Protein AF-A0A9E1SFS2-F1 (afdb_monomer)

Mean predicted aligned error: 3.09 Å

Sequence (165 aa):
AFYVALSHYPELHDKRISLRLKSLVSTMQAQPTPNFIVKRKSKRSYRIFVNDNPELTGINYQDLRFNALVGWIGHEFAHLIDYSSMNNRELLGFIAAYVFDKREMRKTERQADKETIKRGLGIQLLDGVAFFEKNKKVSKRYRKRKKKNYLSEEEIIAVIKRNCD

pLDDT: mean 94.42, std 5.21, range [52.19, 98.56]

Structure (mmCIF, N/CA/C/O backbone):
data_AF-A0A9E1SFS2-F1
#
_entry.id   AF-A0A9E1SFS2-F1
#
loop_
_atom_site.group_PDB
_atom_site.id
_atom_site.type_symbol
_atom_site.label_atom_id
_atom_site.label_alt_id
_atom_site.label_comp_id
_atom_site.label_asym_id
_atom_site.label_entity_id
_atom_site.label_seq_id
_atom_site.pdbx_PDB_ins_code
_atom_site.Cartn_x
_atom_site.Cartn_y
_atom_site.Cartn_z
_atom_site.occupancy
_atom_site.B_iso_or_equiv
_atom_site.auth_seq_id
_atom_site.auth_comp_id
_atom_site.auth_asym_id
_atom_site.auth_atom_id
_atom_site.pdbx_PDB_model_num
ATOM 1 N N . ALA A 1 1 ? -10.616 -7.408 -8.282 1.00 95.62 1 ALA A N 1
ATOM 2 C CA . ALA A 1 1 ? -9.386 -7.096 -7.531 1.00 95.62 1 ALA A CA 1
ATOM 3 C C . ALA A 1 1 ? -9.684 -6.729 -6.080 1.00 95.62 1 ALA A C 1
ATOM 5 O O . ALA A 1 1 ? -9.257 -7.468 -5.211 1.00 95.62 1 ALA A O 1
ATOM 6 N N . PHE A 1 2 ? -10.464 -5.672 -5.805 1.00 96.44 2 PHE A N 1
ATOM 7 C CA . PHE A 1 2 ? -10.753 -5.224 -4.431 1.00 96.44 2 PHE A CA 1
ATOM 8 C C . PHE A 1 2 ? -11.266 -6.327 -3.492 1.00 96.44 2 PHE A C 1
ATOM 10 O O . PHE A 1 2 ? -10.633 -6.603 -2.482 1.00 96.44 2 PHE A O 1
ATOM 17 N N . TYR A 1 3 ? -12.367 -6.997 -3.847 1.00 97.19 3 TYR A N 1
ATOM 18 C CA . TYR A 1 3 ? -12.940 -8.054 -3.003 1.00 97.19 3 TYR A CA 1
ATOM 19 C C . TYR A 1 3 ? -12.040 -9.286 -2.873 1.00 97.19 3 TYR A C 1
ATOM 21 O O . TYR A 1 3 ? -12.026 -9.913 -1.822 1.00 97.19 3 TYR A O 1
ATOM 29 N N . VAL A 1 4 ? -11.247 -9.588 -3.908 1.00 98.19 4 VAL A N 1
ATOM 30 C CA . VAL A 1 4 ? -10.238 -10.655 -3.842 1.00 98.19 4 VAL A CA 1
ATOM 31 C C . VAL A 1 4 ? -9.137 -10.274 -2.868 1.00 98.19 4 VAL A C 1
ATOM 33 O O . VAL A 1 4 ? -8.778 -11.085 -2.043 1.00 98.19 4 VAL A O 1
ATOM 36 N N . ALA A 1 5 ? -8.630 -9.041 -2.883 1.00 98.25 5 ALA A N 1
ATOM 37 C CA . ALA A 1 5 ? -7.696 -8.616 -1.846 1.00 98.25 5 ALA A CA 1
ATOM 38 C C . ALA A 1 5 ? -8.364 -8.677 -0.458 1.00 98.25 5 ALA A C 1
ATOM 40 O O . ALA A 1 5 ? -7.759 -9.166 0.486 1.00 98.25 5 ALA A O 1
ATOM 41 N N . LEU A 1 6 ? -9.630 -8.260 -0.336 1.00 97.94 6 LEU A N 1
ATOM 42 C CA . LEU A 1 6 ? -10.339 -8.168 0.946 1.00 97.94 6 LEU A CA 1
ATOM 43 C C . LEU A 1 6 ? -10.576 -9.540 1.592 1.00 97.94 6 LEU A C 1
ATOM 45 O O . LEU A 1 6 ? -10.598 -9.635 2.818 1.00 97.94 6 LEU A O 1
ATOM 49 N N . SER A 1 7 ? -10.701 -10.615 0.807 1.00 98.00 7 SER A N 1
ATOM 50 C CA . SER A 1 7 ? -10.828 -11.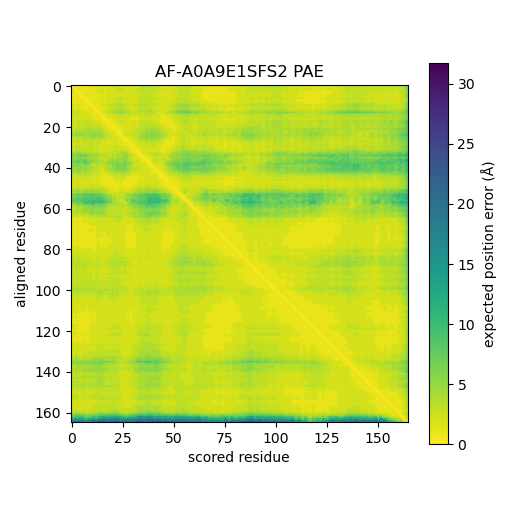970 1.359 1.00 98.00 7 SER A CA 1
ATOM 51 C C . SER A 1 7 ? -9.587 -12.424 2.137 1.00 98.00 7 SER A C 1
ATOM 53 O O . SER A 1 7 ? -9.698 -13.330 2.954 1.00 98.00 7 SER A O 1
ATOM 55 N N . HIS A 1 8 ? -8.434 -11.773 1.948 1.00 98.19 8 HIS A N 1
ATOM 56 C CA . HIS A 1 8 ? -7.208 -12.028 2.714 1.00 98.19 8 HIS A CA 1
ATOM 57 C C . HIS A 1 8 ? -7.084 -11.155 3.982 1.00 98.19 8 HIS A C 1
ATOM 59 O O . HIS A 1 8 ? -6.196 -11.378 4.805 1.00 98.19 8 HIS A O 1
ATOM 65 N N . TYR A 1 9 ? -7.979 -10.178 4.172 1.00 97.81 9 TYR A N 1
ATOM 66 C CA . TYR A 1 9 ? -7.998 -9.258 5.320 1.00 97.81 9 TYR A CA 1
ATOM 67 C C . TYR A 1 9 ? -9.373 -9.286 6.012 1.00 97.81 9 TYR A C 1
ATOM 69 O O . TYR A 1 9 ? -10.115 -8.298 5.940 1.00 97.81 9 TYR A O 1
ATOM 77 N N . PRO A 1 10 ? -9.750 -10.399 6.674 1.00 96.19 10 PRO A N 1
ATOM 78 C CA . PRO A 1 10 ? -11.052 -10.533 7.336 1.00 96.19 10 PRO A CA 1
ATOM 79 C C . PRO A 1 10 ? -11.344 -9.417 8.352 1.00 96.19 10 PRO A C 1
ATOM 81 O O . PRO A 1 10 ? -12.482 -8.984 8.503 1.00 96.19 10 PRO A O 1
ATOM 84 N N . GLU A 1 11 ? -10.318 -8.855 8.991 1.00 95.00 11 GLU A N 1
ATOM 85 C CA . GLU A 1 11 ? -10.442 -7.773 9.977 1.00 95.00 11 GLU A CA 1
ATOM 86 C C . GLU A 1 11 ? -10.942 -6.448 9.378 1.00 95.00 11 GLU A C 1
ATOM 88 O O . GLU A 1 11 ? -11.343 -5.530 10.108 1.00 95.00 11 GLU A O 1
ATOM 93 N N . LEU A 1 12 ? -10.903 -6.329 8.048 1.00 96.12 12 LEU A N 1
ATOM 94 C CA . LEU A 1 12 ? -11.378 -5.168 7.309 1.00 96.12 12 LEU A CA 1
ATOM 95 C C . LEU A 1 12 ? -12.819 -5.313 6.800 1.00 96.12 12 LEU A C 1
ATOM 97 O O . LEU A 1 12 ? -13.359 -4.319 6.317 1.00 96.12 12 LEU A O 1
ATOM 101 N N . HIS A 1 13 ? -13.460 -6.484 6.928 1.00 93.56 13 HIS A N 1
ATOM 102 C CA . HIS A 1 13 ? -14.795 -6.749 6.355 1.00 93.56 13 HIS A CA 1
ATOM 103 C C . HIS A 1 13 ? -15.862 -5.771 6.855 1.00 93.56 13 HIS A C 1
ATOM 105 O O . HIS A 1 13 ? -16.592 -5.1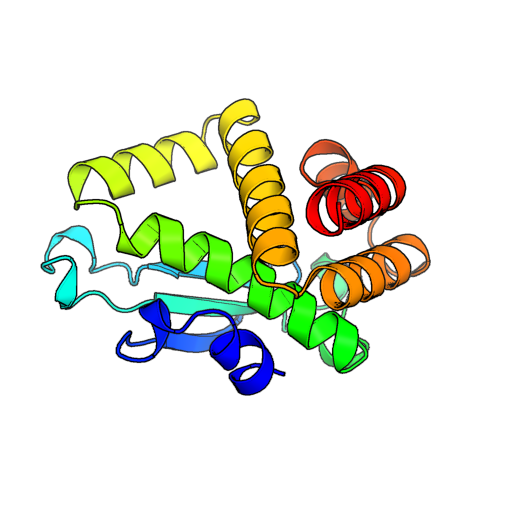94 6.053 1.00 93.56 13 HIS A O 1
ATOM 111 N N . ASP A 1 14 ? -15.877 -5.489 8.157 1.00 92.56 14 ASP A N 1
ATOM 112 C CA . ASP A 1 14 ? -16.841 -4.560 8.766 1.00 92.56 14 ASP A CA 1
ATOM 113 C C . ASP A 1 14 ? -16.380 -3.093 8.737 1.00 92.56 14 ASP A C 1
ATOM 115 O O . ASP A 1 14 ? -17.022 -2.196 9.301 1.00 92.56 14 ASP A O 1
ATOM 119 N N . LYS A 1 15 ? -15.222 -2.806 8.130 1.00 94.50 15 LYS A N 1
ATOM 120 C CA . LYS A 1 15 ? -14.682 -1.446 8.075 1.00 94.50 15 LYS A CA 1
ATOM 121 C C . LYS A 1 15 ? -15.290 -0.693 6.902 1.00 94.50 15 LYS A C 1
ATOM 123 O O . LYS A 1 15 ? -15.388 -1.170 5.778 1.00 94.50 15 LYS A O 1
ATOM 128 N N . ARG A 1 16 ? -15.625 0.573 7.146 1.00 95.88 16 ARG A N 1
ATOM 129 C CA . ARG A 1 16 ? -16.097 1.487 6.100 1.00 95.88 16 ARG A CA 1
ATOM 130 C C . ARG A 1 16 ? -14.920 1.932 5.240 1.00 95.88 16 ARG A C 1
ATOM 132 O O . ARG A 1 16 ? -14.203 2.856 5.625 1.00 95.88 16 ARG A O 1
ATOM 139 N N . ILE A 1 17 ? -14.731 1.290 4.094 1.00 97.38 17 ILE A N 1
ATOM 140 C CA . ILE A 1 17 ? -13.661 1.588 3.136 1.00 97.38 17 ILE A CA 1
ATOM 141 C C . ILE A 1 17 ? -14.297 2.086 1.839 1.00 97.38 17 ILE A C 1
ATOM 143 O O . ILE A 1 17 ? -15.281 1.527 1.368 1.00 97.38 17 ILE A O 1
ATOM 147 N N . SER A 1 18 ? -13.745 3.148 1.255 1.00 95.75 18 SER A N 1
ATOM 148 C CA . SER A 1 18 ? -14.179 3.638 -0.059 1.00 95.75 18 SER A CA 1
ATOM 149 C C . SER A 1 18 ? -13.006 3.747 -1.023 1.00 95.75 18 SER A C 1
ATOM 151 O O . SER A 1 18 ? -11.950 4.257 -0.647 1.00 95.75 18 SER A O 1
ATOM 153 N N . LEU A 1 19 ? -13.207 3.298 -2.263 1.00 95.69 19 LEU A N 1
ATOM 154 C CA . LEU A 1 19 ? -12.288 3.547 -3.374 1.00 95.69 19 LEU A CA 1
ATOM 155 C C . LEU A 1 19 ? -12.674 4.843 -4.075 1.00 95.69 19 LEU A C 1
ATOM 157 O O . LEU A 1 19 ? -13.853 5.078 -4.345 1.00 95.69 19 LEU A O 1
ATOM 161 N N . ARG A 1 20 ? -11.688 5.694 -4.350 1.00 95.50 20 ARG A N 1
ATOM 162 C CA . ARG A 1 20 ? -11.888 6.992 -5.002 1.00 95.50 20 ARG A CA 1
ATOM 163 C C . ARG A 1 20 ? -10.775 7.250 -6.011 1.00 95.50 20 ARG A C 1
ATOM 165 O O . ARG A 1 20 ? -9.620 6.944 -5.737 1.00 95.50 20 ARG A O 1
ATOM 172 N N . LEU A 1 21 ? -11.119 7.854 -7.141 1.00 95.06 21 LEU A N 1
ATOM 173 C CA . LEU A 1 21 ? -10.133 8.410 -8.063 1.00 95.06 21 LEU A CA 1
ATOM 174 C C . LEU A 1 21 ? -9.643 9.765 -7.540 1.00 95.06 21 LEU A C 1
ATOM 176 O O . LEU A 1 21 ? -10.420 10.512 -6.934 1.00 95.06 21 LEU A O 1
ATOM 180 N N . LYS A 1 22 ? -8.343 10.029 -7.683 1.00 94.12 22 LYS A N 1
ATOM 181 C CA . LYS A 1 22 ? -7.702 11.294 -7.309 1.00 94.12 22 LYS A CA 1
ATOM 182 C C . LYS A 1 22 ? -6.346 11.404 -8.003 1.00 94.12 22 LYS A C 1
ATOM 184 O O . LYS A 1 22 ? -5.617 10.421 -8.038 1.00 94.12 22 LYS A O 1
ATOM 189 N N . SER A 1 23 ? -5.951 12.607 -8.415 1.00 93.69 23 SER A N 1
ATOM 190 C CA . SER A 1 23 ? -4.602 12.846 -8.941 1.00 93.69 23 SER A CA 1
ATOM 191 C C . SER A 1 23 ? -3.558 12.659 -7.834 1.00 93.69 23 SER A C 1
ATOM 193 O O . SER A 1 23 ? -3.579 13.357 -6.813 1.00 93.69 23 SER A O 1
ATOM 195 N N . LEU A 1 24 ? -2.641 11.711 -8.029 1.00 91.06 24 LEU A N 1
ATOM 196 C CA . LEU A 1 24 ? -1.629 11.301 -7.057 1.00 91.06 24 LEU A CA 1
ATOM 197 C C . LEU A 1 24 ? -0.236 11.251 -7.688 1.00 91.06 24 LEU A C 1
ATOM 199 O O . LEU A 1 24 ? -0.052 10.998 -8.873 1.00 91.06 24 LEU A O 1
ATOM 203 N N . VAL A 1 25 ? 0.785 11.402 -6.845 1.00 89.50 25 VAL A N 1
ATOM 204 C CA . VAL A 1 25 ? 2.180 11.152 -7.238 1.00 89.50 25 VAL A CA 1
ATOM 205 C C . VAL A 1 25 ? 2.581 9.680 -7.090 1.00 89.50 25 VAL A C 1
ATOM 207 O O . VAL A 1 25 ? 3.734 9.347 -7.346 1.00 89.50 25 VAL A O 1
ATOM 210 N N . SER A 1 26 ? 1.692 8.805 -6.622 1.00 90.44 26 SER A N 1
ATOM 211 C CA . SER A 1 26 ? 1.826 7.341 -6.520 1.00 90.44 26 SER A CA 1
ATOM 212 C C . SER A 1 26 ? 0.650 6.680 -7.239 1.00 90.44 26 SER A C 1
ATOM 214 O O . SER A 1 26 ? -0.310 7.367 -7.555 1.00 90.44 26 SER A O 1
ATOM 216 N N . THR A 1 27 ? 0.688 5.371 -7.508 1.00 92.31 27 THR A N 1
ATOM 217 C CA . THR A 1 27 ? -0.464 4.708 -8.144 1.00 92.31 27 THR A CA 1
ATOM 218 C C . THR A 1 27 ? -1.668 4.566 -7.214 1.00 92.31 27 THR A C 1
ATOM 220 O O . THR A 1 27 ? -2.801 4.751 -7.649 1.00 92.31 27 THR A O 1
ATOM 223 N N . MET A 1 28 ? -1.437 4.224 -5.948 1.00 95.31 28 MET A N 1
ATOM 224 C CA . MET A 1 28 ? -2.476 4.107 -4.929 1.00 95.31 28 MET A CA 1
ATOM 225 C C . MET A 1 28 ? -1.999 4.732 -3.613 1.00 95.31 28 MET A C 1
ATOM 227 O O . MET A 1 28 ? -0.805 5.035 -3.467 1.00 95.31 28 MET A O 1
ATOM 231 N N . GLN A 1 29 ? -2.952 5.038 -2.731 1.00 95.62 29 GLN A N 1
ATOM 232 C CA . GLN A 1 29 ? -2.692 5.541 -1.384 1.00 95.62 29 GLN A CA 1
ATOM 233 C C . GLN A 1 29 ? -3.890 5.308 -0.448 1.00 95.62 29 GLN A C 1
ATOM 235 O O . GLN A 1 29 ? -4.987 5.821 -0.690 1.00 95.62 29 GLN A O 1
ATOM 240 N N . ALA A 1 30 ? -3.665 4.619 0.665 1.00 96.69 30 ALA A N 1
ATOM 241 C CA . ALA A 1 30 ? -4.602 4.468 1.768 1.00 96.69 30 ALA A CA 1
ATOM 242 C C . ALA A 1 30 ? -4.476 5.602 2.797 1.00 96.69 30 ALA A C 1
ATOM 244 O O . ALA A 1 30 ? -3.385 6.072 3.110 1.00 96.69 30 ALA A O 1
ATOM 245 N N . GLN A 1 31 ? -5.602 6.033 3.371 1.00 95.62 31 GLN A N 1
ATOM 246 C CA . GLN A 1 31 ? -5.615 6.945 4.519 1.00 95.62 31 GLN A CA 1
ATOM 247 C C . GLN A 1 31 ? -6.932 6.869 5.312 1.00 95.62 31 GLN A C 1
ATOM 249 O O . GLN A 1 31 ? -7.990 6.557 4.748 1.00 95.62 31 GLN A O 1
ATOM 254 N N . PRO A 1 32 ? -6.926 7.209 6.613 1.00 95.56 32 PRO A N 1
ATOM 255 C CA . PRO A 1 32 ? -8.160 7.453 7.354 1.00 95.56 32 PRO A CA 1
ATOM 256 C C . PRO A 1 32 ? -8.907 8.685 6.810 1.00 95.56 32 PRO A C 1
ATOM 258 O O . PRO A 1 32 ? -8.329 9.586 6.194 1.00 95.56 32 PRO A O 1
ATOM 261 N N . THR A 1 33 ? -10.219 8.761 7.047 1.00 94.38 33 THR A N 1
ATOM 262 C CA . THR A 1 33 ? -10.981 9.987 6.767 1.00 94.38 33 THR A CA 1
ATOM 263 C C . THR A 1 33 ? -10.545 11.129 7.697 1.00 94.38 33 THR A C 1
ATOM 265 O O . THR A 1 33 ? -10.276 10.868 8.867 1.00 94.38 33 THR A O 1
ATOM 268 N N . PRO A 1 34 ? -10.525 12.405 7.251 1.00 89.75 34 PRO A N 1
ATOM 269 C CA . PRO A 1 34 ? -9.998 13.526 8.049 1.00 89.75 34 PRO A CA 1
ATOM 270 C C . PRO A 1 34 ? -10.637 13.700 9.436 1.00 89.75 34 PRO A C 1
ATOM 272 O O . PRO A 1 34 ? -9.999 14.175 10.366 1.00 89.75 34 PRO A O 1
ATOM 275 N N . ASN A 1 35 ? -11.884 13.259 9.608 1.00 89.75 35 ASN A N 1
ATOM 276 C CA . ASN A 1 35 ? -12.597 13.292 10.885 1.00 89.75 35 ASN A CA 1
ATOM 277 C C . ASN A 1 35 ? -12.197 12.167 11.865 1.00 89.75 35 ASN A C 1
ATOM 279 O O . ASN A 1 35 ? -12.891 11.964 12.861 1.00 89.75 35 ASN A O 1
ATOM 283 N N . PHE A 1 36 ? -11.117 11.418 11.618 1.00 90.75 36 PHE A N 1
ATOM 284 C CA . PHE A 1 36 ? -10.712 10.301 12.478 1.00 90.75 36 PHE A CA 1
ATOM 285 C C . PHE A 1 36 ? -10.411 10.723 13.924 1.00 90.75 36 PHE A C 1
ATOM 287 O O . PHE A 1 36 ? -10.659 9.938 14.835 1.00 90.75 36 PHE A O 1
ATOM 294 N N . ILE A 1 37 ? -9.941 11.959 14.141 1.00 90.12 37 ILE A N 1
ATOM 295 C CA . ILE A 1 37 ? -9.567 12.498 15.463 1.00 90.12 37 ILE A CA 1
ATOM 296 C C . ILE A 1 37 ? -10.785 12.616 16.394 1.00 90.12 37 ILE A C 1
ATOM 298 O O . ILE A 1 37 ? -10.658 12.447 17.604 1.00 90.12 37 ILE A O 1
ATOM 302 N N . VAL A 1 38 ? -11.979 12.846 15.842 1.00 91.00 38 VAL A N 1
ATOM 303 C CA . VAL A 1 38 ? -13.228 12.989 16.617 1.00 91.00 38 VAL A CA 1
ATOM 304 C C . VAL A 1 38 ? -14.064 11.706 16.649 1.00 91.00 38 VAL A C 1
ATOM 306 O O . VAL A 1 38 ? -15.117 11.653 17.283 1.00 91.00 38 VAL A O 1
ATOM 309 N N . LYS A 1 39 ? -13.632 10.646 15.955 1.00 90.19 39 LYS A N 1
ATOM 310 C CA . LYS A 1 39 ? -14.329 9.354 15.923 1.00 90.19 39 LYS A CA 1
ATOM 311 C C . LYS A 1 39 ? -13.613 8.344 16.815 1.00 90.19 39 LYS A C 1
ATOM 313 O O . LYS A 1 39 ? -12.389 8.282 16.867 1.00 90.19 39 LYS A O 1
ATOM 318 N N . ARG A 1 40 ? -14.393 7.489 17.484 1.00 90.19 40 ARG A N 1
ATOM 319 C CA . ARG A 1 40 ? -13.858 6.277 18.126 1.00 90.19 40 ARG A CA 1
ATOM 320 C C . ARG A 1 40 ? -13.286 5.350 17.050 1.00 90.19 40 ARG A C 1
ATOM 322 O O . ARG A 1 40 ? -13.837 5.293 15.951 1.00 90.19 40 ARG A O 1
ATOM 329 N N . LYS A 1 41 ? -12.253 4.577 17.397 1.00 88.94 41 LYS A N 1
ATOM 330 C CA . LYS A 1 41 ? -11.573 3.595 16.528 1.00 88.94 41 LYS A CA 1
ATOM 331 C C . LYS A 1 41 ? -12.550 2.724 15.721 1.00 88.94 41 LYS A C 1
ATOM 333 O O . LYS A 1 41 ? -12.400 2.600 14.512 1.00 88.94 41 LYS A O 1
ATOM 338 N N . SER A 1 42 ? -13.606 2.213 16.358 1.00 88.19 42 SER A N 1
ATOM 339 C CA . SER A 1 42 ? -14.631 1.369 15.720 1.00 88.19 42 SER A CA 1
ATOM 340 C C . SER A 1 42 ? -15.546 2.090 14.721 1.00 88.19 42 SER A C 1
ATOM 342 O O . SER A 1 42 ? -16.159 1.437 13.888 1.00 88.19 42 SER A O 1
ATOM 344 N N . LYS A 1 43 ? -15.645 3.424 14.782 1.00 92.06 43 LYS A N 1
ATOM 345 C CA . LYS A 1 43 ? -16.507 4.244 13.909 1.00 92.06 43 LYS A CA 1
ATOM 346 C C . LYS A 1 43 ? -15.729 4.998 12.826 1.00 92.06 43 LYS A C 1
ATOM 348 O O . LYS A 1 43 ? -16.320 5.820 12.122 1.00 92.06 43 LYS A O 1
ATOM 353 N N . ARG A 1 44 ? -14.413 4.788 12.722 1.00 94.75 44 ARG A N 1
ATOM 354 C CA . ARG A 1 44 ? -13.592 5.418 11.682 1.00 94.75 44 ARG A CA 1
ATOM 355 C C . ARG A 1 44 ? -13.940 4.852 10.309 1.00 94.75 44 ARG A C 1
ATOM 357 O O . ARG A 1 44 ? -14.487 3.761 10.170 1.00 94.75 44 ARG A O 1
ATOM 364 N N . SER A 1 45 ? -13.641 5.633 9.287 1.00 96.25 45 SER A N 1
ATOM 365 C CA . SER A 1 45 ? -13.765 5.227 7.894 1.00 96.25 45 SER A CA 1
ATOM 366 C C . SER A 1 45 ? -12.441 5.485 7.191 1.00 96.25 45 SER A C 1
ATOM 368 O O . SER A 1 45 ? -11.626 6.289 7.651 1.00 96.25 45 SER A O 1
ATOM 370 N N . TYR A 1 46 ? -12.233 4.799 6.079 1.00 97.25 46 TYR A N 1
ATOM 371 C CA . TYR A 1 46 ? -10.978 4.787 5.347 1.00 97.25 46 TYR A CA 1
ATOM 372 C C . TYR A 1 46 ? -11.224 5.041 3.865 1.00 97.25 46 TYR A C 1
ATOM 374 O O . TYR A 1 46 ? -12.313 4.800 3.327 1.00 97.25 46 TYR A O 1
ATOM 382 N N . ARG A 1 47 ? -10.203 5.568 3.199 1.00 97.44 47 ARG A N 1
ATOM 383 C CA . ARG A 1 47 ? -10.206 5.817 1.761 1.00 97.44 47 ARG A CA 1
ATOM 384 C C . ARG A 1 47 ? -8.968 5.190 1.156 1.00 97.44 47 ARG A C 1
ATOM 386 O O . ARG A 1 47 ? -7.883 5.349 1.706 1.00 97.44 47 ARG A O 1
ATOM 393 N N . ILE A 1 48 ? -9.155 4.532 0.024 1.00 97.75 48 ILE A N 1
ATOM 394 C CA . ILE A 1 48 ? -8.077 4.146 -0.876 1.00 97.75 48 ILE A CA 1
ATOM 395 C C . ILE A 1 48 ? -8.242 5.009 -2.118 1.00 97.75 48 ILE A C 1
ATOM 397 O O . ILE A 1 48 ? -9.279 4.966 -2.787 1.00 97.75 48 ILE A O 1
ATOM 401 N N . PHE A 1 49 ? -7.243 5.839 -2.385 1.00 97.25 49 PHE A N 1
ATOM 402 C CA . PHE A 1 49 ? -7.176 6.624 -3.602 1.00 97.25 49 PHE A CA 1
ATOM 403 C C . PHE A 1 49 ? -6.431 5.848 -4.678 1.00 97.25 49 PHE A C 1
ATOM 405 O O . PHE A 1 49 ? -5.406 5.235 -4.397 1.00 97.25 49 PHE A O 1
ATOM 412 N N . VAL A 1 50 ? -6.945 5.901 -5.902 1.00 95.75 50 VAL A N 1
ATOM 413 C CA . VAL A 1 50 ? -6.303 5.366 -7.103 1.00 95.75 50 VAL A CA 1
ATOM 414 C C . VAL A 1 50 ? -6.010 6.536 -8.031 1.00 95.75 50 VAL A C 1
ATOM 416 O O . VAL A 1 50 ? -6.874 7.390 -8.240 1.00 95.75 50 VAL A O 1
ATOM 419 N N . ASN A 1 51 ? -4.787 6.587 -8.555 1.00 94.31 51 ASN A N 1
ATOM 420 C CA . ASN A 1 51 ? -4.350 7.673 -9.417 1.00 94.31 51 ASN A CA 1
ATOM 421 C C . ASN A 1 51 ? -5.137 7.698 -10.728 1.00 94.31 51 ASN A C 1
ATOM 423 O O . ASN A 1 51 ? -5.123 6.715 -11.467 1.00 94.31 51 ASN A O 1
ATOM 427 N N . ASP A 1 52 ? -5.761 8.831 -11.030 1.00 92.00 52 ASP A N 1
ATOM 428 C CA . ASP A 1 52 ? -6.430 9.106 -12.307 1.00 92.00 52 ASP A CA 1
ATOM 429 C C . ASP A 1 52 ? -5.589 9.973 -13.257 1.00 92.00 52 ASP A C 1
ATOM 431 O O . ASP A 1 52 ? -5.990 10.188 -14.397 1.00 92.00 52 ASP A O 1
ATOM 435 N N . ASN A 1 53 ? -4.404 10.419 -12.822 1.00 90.62 53 ASN A N 1
ATOM 436 C CA . ASN A 1 53 ? -3.487 11.219 -13.624 1.00 90.62 53 ASN A CA 1
ATOM 437 C C . ASN A 1 53 ? -2.175 10.457 -13.910 1.00 90.62 53 ASN A C 1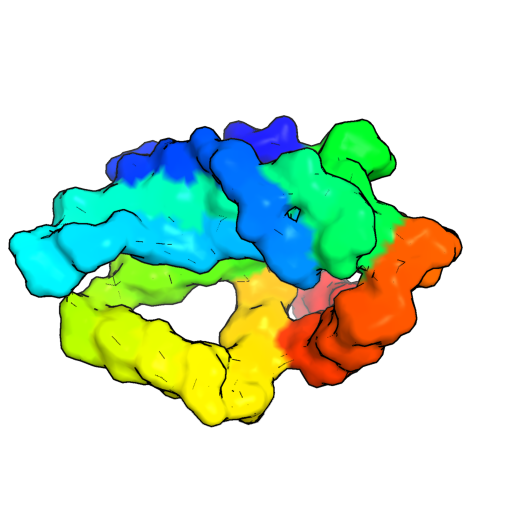
ATOM 439 O O . ASN A 1 53 ? -1.192 10.589 -13.165 1.00 90.62 53 ASN A O 1
ATOM 443 N N . PRO A 1 54 ? -2.122 9.647 -14.984 1.00 85.94 54 PRO A N 1
ATOM 444 C CA . PRO A 1 54 ? -0.947 8.846 -15.309 1.00 85.94 54 PRO A CA 1
ATOM 445 C C . PRO A 1 54 ? 0.271 9.681 -15.723 1.00 85.94 54 PRO A C 1
ATOM 447 O O . PRO A 1 54 ? 1.374 9.144 -15.703 1.00 85.94 54 PRO A O 1
ATOM 450 N N . GLU A 1 55 ? 0.138 10.971 -16.044 1.00 86.62 55 GLU A N 1
ATOM 451 C CA . GLU A 1 55 ? 1.276 11.821 -16.433 1.00 86.62 55 GLU A CA 1
ATOM 452 C C . GLU A 1 55 ? 2.273 12.028 -15.280 1.00 86.62 55 GLU A C 1
ATOM 454 O O . GLU A 1 55 ? 3.481 12.138 -15.493 1.00 86.62 55 GLU A O 1
ATOM 459 N N . LEU A 1 56 ? 1.790 12.012 -14.032 1.00 79.00 56 LEU A N 1
ATOM 460 C CA . LEU A 1 56 ? 2.622 12.212 -12.840 1.00 79.00 56 LEU A CA 1
ATOM 461 C C . LEU A 1 56 ? 3.508 11.000 -12.513 1.00 79.00 56 LEU A C 1
ATOM 463 O O . LEU A 1 56 ? 4.633 11.142 -12.015 1.00 79.00 56 LEU A O 1
ATOM 467 N N . THR A 1 57 ? 3.000 9.793 -12.758 1.00 84.12 57 THR A N 1
ATOM 468 C CA . THR A 1 57 ? 3.651 8.534 -12.366 1.00 84.12 57 THR A CA 1
ATOM 469 C C . THR A 1 57 ? 4.207 7.759 -13.554 1.00 84.12 57 THR A C 1
ATOM 471 O O . THR A 1 57 ? 5.180 7.018 -13.394 1.00 84.12 57 THR A O 1
ATOM 474 N N . GLY A 1 58 ? 3.618 7.931 -14.734 1.00 84.38 58 GLY A N 1
ATOM 475 C CA . GLY A 1 58 ? 3.806 7.072 -15.897 1.00 84.38 58 GLY A CA 1
ATOM 476 C C . GLY A 1 58 ? 3.026 5.756 -15.833 1.00 84.38 58 GLY A C 1
ATOM 477 O O . GLY A 1 58 ? 3.322 4.847 -16.605 1.00 84.38 58 GLY A O 1
ATOM 478 N N . ILE A 1 59 ? 2.083 5.619 -14.891 1.00 88.25 59 ILE A N 1
ATOM 479 C CA . ILE A 1 59 ? 1.274 4.409 -14.690 1.00 88.25 59 ILE A CA 1
ATOM 480 C C . ILE A 1 59 ? -0.198 4.786 -14.634 1.00 88.25 59 ILE A C 1
ATOM 482 O O . ILE A 1 59 ? -0.612 5.508 -13.725 1.00 88.25 59 ILE A O 1
ATOM 486 N N . ASN A 1 60 ? -0.982 4.227 -15.554 1.00 89.25 60 ASN A N 1
ATOM 487 C CA . ASN A 1 60 ? -2.430 4.155 -15.428 1.00 89.25 60 ASN A CA 1
ATOM 488 C C . ASN A 1 60 ? -2.795 2.835 -14.732 1.00 89.25 60 ASN A C 1
ATOM 490 O O . ASN A 1 60 ? -2.282 1.776 -15.093 1.00 89.25 60 ASN A O 1
ATOM 494 N N . TYR A 1 61 ? -3.678 2.876 -13.731 1.00 86.75 61 TYR A N 1
ATOM 495 C CA . TYR A 1 61 ? -4.128 1.662 -13.044 1.00 86.75 61 TYR A CA 1
ATOM 496 C C . TYR A 1 61 ? -4.848 0.685 -13.989 1.00 86.75 61 TYR A C 1
ATOM 498 O O . TYR A 1 61 ? -4.878 -0.511 -13.713 1.00 86.75 61 TYR A O 1
ATOM 506 N N . GLN A 1 62 ? -5.402 1.182 -15.097 1.00 89.50 62 GLN A N 1
ATOM 507 C CA . GLN A 1 62 ? -6.053 0.372 -16.130 1.00 89.50 62 GLN A CA 1
ATOM 508 C C . GLN A 1 62 ? -5.059 -0.490 -16.923 1.00 89.50 62 GLN A C 1
ATOM 510 O O . GLN A 1 62 ? -5.454 -1.515 -17.468 1.00 89.50 62 GLN A O 1
ATOM 515 N N . ASP A 1 63 ? -3.772 -0.122 -16.941 1.00 89.88 63 ASP A N 1
ATOM 516 C CA . ASP A 1 63 ? -2.718 -0.905 -17.600 1.00 89.88 63 ASP A CA 1
ATOM 517 C C . ASP A 1 63 ? -2.263 -2.104 -16.744 1.00 89.88 63 ASP A C 1
ATOM 519 O O . ASP A 1 63 ? -1.495 -2.956 -17.200 1.00 89.88 63 ASP A O 1
ATOM 523 N N . LEU A 1 64 ? -2.686 -2.165 -15.477 1.00 90.19 64 LEU A N 1
ATOM 524 C CA . LEU A 1 64 ? -2.306 -3.231 -14.560 1.00 90.19 64 LEU A CA 1
ATOM 525 C C . LEU A 1 64 ? -3.144 -4.480 -14.813 1.00 90.19 64 LEU A C 1
ATOM 527 O O . LEU A 1 64 ? -4.373 -4.441 -14.873 1.00 90.19 64 LEU A O 1
ATOM 531 N N . ARG A 1 65 ? -2.473 -5.632 -14.840 1.00 95.06 65 ARG A N 1
ATOM 532 C CA . ARG A 1 65 ? -3.160 -6.925 -14.802 1.00 95.06 65 ARG A CA 1
ATOM 533 C C . ARG A 1 65 ? -3.962 -7.059 -13.511 1.00 95.06 65 ARG A C 1
ATOM 535 O O . ARG A 1 65 ? -3.571 -6.549 -12.460 1.00 95.06 65 ARG A O 1
ATOM 542 N N . PHE A 1 66 ? -5.038 -7.841 -13.571 1.00 96.88 66 PHE A N 1
ATOM 543 C CA . PHE A 1 66 ? -5.872 -8.143 -12.407 1.00 96.88 66 PHE A CA 1
ATOM 544 C C . PHE A 1 66 ? -5.048 -8.622 -11.201 1.00 96.88 66 PHE A C 1
ATOM 546 O O . PHE A 1 66 ? -5.286 -8.170 -10.086 1.00 96.88 66 PHE A O 1
ATOM 553 N N . ASN A 1 67 ? -4.052 -9.485 -11.431 1.00 97.50 67 ASN A N 1
ATOM 554 C CA . ASN A 1 67 ? -3.183 -10.030 -10.387 1.00 97.50 67 ASN A CA 1
ATOM 555 C C . ASN A 1 67 ? -2.377 -8.926 -9.671 1.00 97.50 67 ASN A C 1
ATOM 557 O O . ASN A 1 67 ? -2.420 -8.827 -8.448 1.00 97.50 67 ASN A O 1
ATOM 561 N N . ALA A 1 68 ? -1.742 -8.028 -10.431 1.00 97.38 68 ALA A N 1
ATOM 562 C CA . ALA A 1 68 ? -1.049 -6.856 -9.897 1.00 97.38 68 ALA A CA 1
ATOM 563 C C . ALA A 1 68 ? -1.989 -5.912 -9.123 1.00 97.38 68 ALA A C 1
ATOM 565 O O . ALA A 1 68 ? -1.632 -5.435 -8.045 1.00 97.38 68 ALA A O 1
ATOM 566 N N . LEU A 1 69 ? -3.209 -5.678 -9.626 1.00 97.12 69 LEU A N 1
ATOM 567 C CA . LEU A 1 69 ? -4.217 -4.872 -8.924 1.00 97.12 69 LEU A CA 1
ATOM 568 C C . LEU A 1 69 ? -4.607 -5.480 -7.574 1.00 97.12 69 LEU A C 1
ATOM 570 O O . LEU A 1 69 ? -4.775 -4.742 -6.607 1.00 97.12 69 LEU A O 1
ATOM 574 N N . VAL A 1 70 ? -4.754 -6.807 -7.488 1.00 98.50 70 VAL A N 1
ATOM 575 C CA . VAL A 1 70 ? -5.015 -7.489 -6.209 1.00 98.50 70 VAL A CA 1
ATOM 576 C C . VAL A 1 70 ? -3.867 -7.233 -5.232 1.00 98.50 70 VAL A C 1
ATOM 578 O O . VAL A 1 70 ? -4.124 -6.866 -4.089 1.00 98.50 70 VAL A O 1
ATOM 581 N N . GLY A 1 71 ? -2.616 -7.359 -5.682 1.00 98.25 71 GLY A N 1
ATOM 582 C CA . GLY A 1 71 ? -1.435 -7.159 -4.838 1.00 98.25 71 GLY A CA 1
ATOM 583 C C . GLY A 1 71 ? -1.304 -5.725 -4.332 1.00 98.25 71 GLY A C 1
ATOM 584 O O . GLY A 1 71 ? -1.053 -5.509 -3.150 1.00 98.25 71 GLY A O 1
ATOM 585 N N . TRP A 1 72 ? -1.530 -4.735 -5.200 1.00 97.56 72 TRP A N 1
ATOM 586 C CA . TRP A 1 72 ? -1.458 -3.323 -4.813 1.00 97.56 72 TRP A CA 1
ATOM 587 C C . TRP A 1 72 ? -2.589 -2.929 -3.866 1.00 97.56 72 TRP A C 1
ATOM 589 O O . TRP A 1 72 ? -2.334 -2.238 -2.890 1.00 97.56 72 TRP A O 1
ATOM 599 N N . ILE A 1 73 ? -3.813 -3.427 -4.071 1.00 98.19 73 ILE A N 1
ATOM 600 C CA . ILE A 1 73 ? -4.898 -3.207 -3.103 1.00 98.19 73 ILE A CA 1
ATOM 601 C C . ILE A 1 73 ? -4.607 -3.926 -1.776 1.00 98.19 73 ILE A C 1
ATOM 603 O O . ILE A 1 73 ? -4.891 -3.371 -0.718 1.00 98.19 73 ILE A O 1
ATOM 607 N N . GLY A 1 74 ? -4.012 -5.123 -1.812 1.00 98.50 74 GLY A N 1
ATOM 608 C CA . GLY A 1 74 ? -3.546 -5.828 -0.614 1.00 98.50 74 GLY A CA 1
ATOM 609 C C . GLY A 1 74 ? -2.547 -4.997 0.196 1.00 98.50 74 GLY A C 1
ATOM 610 O O . GLY A 1 74 ? -2.721 -4.822 1.399 1.00 98.50 74 GLY A O 1
ATOM 611 N N . HIS A 1 75 ? -1.579 -4.373 -0.478 1.00 98.56 75 HIS A N 1
ATOM 612 C CA . HIS A 1 75 ? -0.655 -3.423 0.146 1.00 98.56 75 HIS A CA 1
ATOM 613 C C . HIS A 1 75 ? -1.387 -2.259 0.827 1.00 98.56 75 HIS A C 1
ATOM 615 O O . HIS A 1 75 ? -1.128 -1.958 1.993 1.00 98.56 75 HIS A O 1
ATOM 621 N N . GLU A 1 76 ? -2.370 -1.653 0.161 1.00 98.38 76 GLU A N 1
ATOM 622 C CA . GLU A 1 76 ? -3.178 -0.594 0.777 1.00 98.38 76 GLU A CA 1
ATOM 623 C C . GLU A 1 76 ? -3.989 -1.098 1.987 1.00 98.38 76 GLU A C 1
ATOM 625 O O . GLU A 1 76 ? -4.155 -0.377 2.972 1.00 98.38 76 GLU A O 1
ATOM 630 N N . PHE A 1 77 ? -4.460 -2.348 1.974 1.00 98.56 77 PHE A N 1
ATOM 631 C CA . PHE A 1 77 ? -5.113 -2.968 3.129 1.00 98.56 77 PHE A CA 1
ATOM 632 C C . PHE A 1 77 ? -4.168 -3.226 4.299 1.00 98.56 77 PHE A C 1
ATOM 634 O O . PHE A 1 77 ? -4.591 -3.045 5.442 1.00 98.56 77 PHE A O 1
ATOM 641 N N . ALA A 1 78 ? -2.900 -3.556 4.052 1.00 98.38 78 ALA A N 1
ATOM 642 C CA . ALA A 1 78 ? -1.907 -3.656 5.119 1.00 98.38 78 ALA A CA 1
ATOM 643 C C . ALA A 1 78 ? -1.778 -2.329 5.894 1.00 98.38 78 ALA A C 1
ATOM 645 O O . ALA A 1 78 ? -1.816 -2.330 7.124 1.00 98.38 78 ALA A O 1
ATOM 646 N N . HIS A 1 79 ? -1.767 -1.185 5.199 1.00 98.06 79 HIS A N 1
ATOM 647 C CA . HIS A 1 79 ? -1.830 0.124 5.860 1.00 98.06 79 HIS A CA 1
ATOM 648 C C . HIS A 1 79 ? -3.126 0.334 6.651 1.00 98.06 79 HIS A C 1
ATOM 650 O O . HIS A 1 79 ? -3.102 0.879 7.756 1.00 98.06 79 HIS A O 1
ATOM 656 N N . LEU A 1 80 ? -4.275 -0.099 6.120 1.00 97.44 80 LEU A N 1
ATOM 657 C CA . LEU A 1 80 ? -5.545 0.030 6.838 1.00 97.44 80 LEU A CA 1
ATOM 658 C C . LEU A 1 80 ? -5.589 -0.813 8.115 1.00 97.44 80 LEU A C 1
ATOM 660 O O . LEU A 1 80 ? -6.164 -0.347 9.100 1.00 97.44 80 LEU A O 1
ATOM 664 N N . ILE A 1 81 ? -4.974 -2.000 8.133 1.00 95.75 81 ILE A N 1
ATOM 665 C CA . ILE A 1 81 ? -4.819 -2.803 9.354 1.00 95.75 81 ILE A CA 1
ATOM 666 C C . ILE A 1 81 ? -4.068 -1.997 10.416 1.00 95.75 81 ILE A C 1
ATOM 668 O O . ILE A 1 81 ? -4.606 -1.824 11.515 1.00 95.75 81 ILE A O 1
ATOM 672 N N . ASP A 1 82 ? -2.916 -1.416 10.070 1.00 94.62 82 ASP A N 1
ATOM 673 C CA . ASP A 1 82 ? -2.132 -0.570 10.979 1.00 94.62 82 ASP A CA 1
ATOM 674 C C . ASP A 1 82 ? -2.964 0.614 11.496 1.00 94.62 82 ASP A C 1
ATOM 676 O O . ASP A 1 82 ? -3.090 0.827 12.703 1.00 94.62 82 ASP A O 1
ATOM 680 N N . TYR A 1 83 ? -3.647 1.348 10.614 1.00 95.31 83 TYR A N 1
ATOM 681 C CA . TYR A 1 83 ? -4.479 2.484 11.036 1.00 95.31 83 TYR A CA 1
ATOM 682 C C . TYR A 1 83 ? -5.657 2.058 11.912 1.00 95.31 83 TYR A C 1
ATOM 684 O O . TYR A 1 83 ? -6.134 2.820 12.763 1.00 95.31 83 TYR A O 1
ATOM 692 N N . SER A 1 84 ? -6.193 0.866 11.654 1.00 93.62 84 SER A N 1
ATOM 693 C CA . SER A 1 84 ? -7.322 0.308 12.383 1.00 93.62 84 SER A CA 1
ATOM 694 C C . SER A 1 84 ? -6.939 -0.272 13.728 1.00 93.62 84 SER A C 1
ATOM 696 O O . SER A 1 84 ? -7.854 -0.483 14.516 1.00 93.62 84 SER A O 1
ATOM 698 N N . SER A 1 85 ? -5.650 -0.486 14.015 1.00 93.25 85 SER A N 1
ATOM 699 C CA . SER A 1 85 ? -5.151 -0.975 15.303 1.00 93.25 85 SER A CA 1
ATOM 700 C C . SER A 1 85 ? -4.824 0.167 16.281 1.00 93.25 85 SER A C 1
ATOM 702 O O . SER A 1 85 ? -4.969 -0.013 17.491 1.00 93.25 85 SER A O 1
ATOM 704 N N . MET A 1 86 ? -4.544 1.372 15.776 1.00 95.00 86 MET A N 1
ATOM 705 C CA . MET A 1 86 ? -4.116 2.535 16.566 1.00 95.00 86 MET A CA 1
ATOM 706 C C . MET A 1 86 ? -5.270 3.361 17.164 1.00 95.00 86 MET A C 1
ATOM 708 O O . MET A 1 86 ? -6.306 3.600 16.528 1.00 95.00 86 MET A O 1
ATOM 712 N N . ASN A 1 87 ? -5.089 3.888 18.376 1.00 94.31 87 ASN A N 1
ATOM 713 C CA . ASN A 1 87 ? -5.927 4.942 18.956 1.00 94.31 87 ASN A CA 1
ATOM 714 C C . ASN A 1 87 ? -5.670 6.310 18.274 1.00 94.31 87 ASN A C 1
ATOM 716 O O . ASN A 1 87 ? -4.885 6.406 17.335 1.00 94.31 87 ASN A O 1
ATOM 720 N N . ASN A 1 88 ? -6.403 7.369 18.646 1.00 94.12 88 ASN A N 1
ATOM 721 C CA . ASN A 1 88 ? -6.323 8.656 17.927 1.00 94.12 88 ASN A CA 1
ATOM 722 C C . ASN A 1 88 ? -4.939 9.315 18.050 1.00 94.12 88 ASN A C 1
ATOM 724 O O . ASN A 1 88 ? -4.461 9.891 17.076 1.00 94.12 88 ASN A O 1
ATOM 728 N N . ARG A 1 89 ? -4.301 9.223 19.225 1.00 94.75 89 ARG A N 1
ATOM 729 C CA . ARG A 1 89 ? -2.980 9.815 19.478 1.00 94.75 89 ARG A CA 1
ATOM 730 C C . ARG A 1 89 ? -1.890 9.045 18.742 1.00 94.75 89 ARG A C 1
ATOM 732 O O . ARG A 1 89 ? -1.058 9.661 18.088 1.00 94.75 89 ARG A O 1
ATOM 739 N N . GLU A 1 90 ? -1.945 7.718 18.806 1.00 96.12 90 GLU A N 1
ATOM 740 C CA . GLU A 1 90 ? -1.036 6.827 18.077 1.00 96.12 90 GLU A CA 1
ATOM 741 C C . GLU A 1 90 ? -1.124 7.059 16.570 1.00 96.12 90 GLU A C 1
ATOM 743 O O . GLU A 1 90 ? -0.102 7.272 15.931 1.00 96.12 90 GLU A O 1
ATOM 748 N N . LEU A 1 91 ? -2.339 7.102 16.009 1.00 96.00 91 LEU A N 1
ATOM 749 C CA . LEU A 1 91 ? -2.533 7.318 14.576 1.00 96.00 91 LEU A CA 1
ATOM 750 C C . LEU A 1 91 ? -2.042 8.703 14.136 1.00 96.00 91 LEU A C 1
ATOM 752 O O . LEU A 1 91 ? -1.443 8.832 13.073 1.00 96.00 91 LEU A O 1
ATOM 756 N N . LEU A 1 92 ? -2.265 9.739 14.948 1.00 95.56 92 LEU A N 1
ATOM 757 C CA . LEU A 1 92 ? -1.752 11.076 14.654 1.00 95.56 92 LEU A CA 1
ATOM 758 C C . LEU A 1 92 ? -0.217 11.104 14.670 1.00 95.56 92 LEU A C 1
ATOM 760 O O . LEU A 1 92 ? 0.389 11.630 13.739 1.00 95.56 92 LEU A O 1
ATOM 764 N N . GLY A 1 93 ? 0.400 10.506 15.693 1.00 97.19 93 GLY A N 1
ATOM 765 C CA . GLY A 1 93 ? 1.855 10.385 15.794 1.00 97.19 93 GLY A CA 1
ATOM 766 C C . GLY A 1 93 ? 2.448 9.575 14.642 1.00 97.19 93 GLY A C 1
ATOM 767 O O . GLY A 1 93 ? 3.437 9.990 14.047 1.00 97.19 93 GLY A O 1
ATOM 768 N N . PHE A 1 94 ? 1.794 8.478 14.263 1.00 96.62 94 PHE A N 1
ATOM 769 C CA . PHE A 1 94 ? 2.168 7.662 13.115 1.00 96.62 94 PHE A CA 1
ATOM 770 C C . PHE A 1 94 ? 2.114 8.460 11.808 1.00 96.62 94 PHE A C 1
ATOM 772 O O . PHE A 1 94 ? 3.081 8.452 11.053 1.00 96.62 94 PHE A O 1
ATOM 779 N N . ILE A 1 95 ? 1.014 9.179 11.540 1.00 95.44 95 ILE A N 1
ATOM 780 C CA . ILE A 1 95 ? 0.875 9.993 10.321 1.00 95.44 95 ILE A CA 1
ATOM 781 C C . ILE A 1 95 ? 1.961 11.072 10.283 1.00 95.44 95 ILE A C 1
ATOM 783 O O . ILE A 1 95 ? 2.574 11.281 9.238 1.00 95.44 95 ILE A O 1
ATOM 787 N N . ALA A 1 96 ? 2.234 11.731 11.413 1.00 96.50 96 ALA A N 1
ATOM 788 C CA . ALA A 1 96 ? 3.304 12.718 11.501 1.00 96.50 96 ALA A CA 1
ATOM 789 C C . ALA A 1 96 ? 4.679 12.090 11.206 1.00 96.50 96 ALA A C 1
ATOM 791 O O . ALA A 1 96 ? 5.406 12.591 10.350 1.00 96.50 96 ALA A O 1
ATOM 792 N N . ALA A 1 97 ? 5.012 10.966 11.846 1.00 96.88 97 ALA A N 1
ATOM 793 C CA . ALA A 1 97 ? 6.266 10.253 11.610 1.00 96.88 97 ALA A CA 1
ATOM 794 C C . ALA A 1 97 ? 6.407 9.812 10.145 1.00 96.88 97 ALA A C 1
ATOM 796 O O . ALA A 1 97 ? 7.438 10.049 9.526 1.00 96.88 97 ALA A O 1
ATOM 797 N N . TYR A 1 98 ? 5.349 9.254 9.555 1.00 95.81 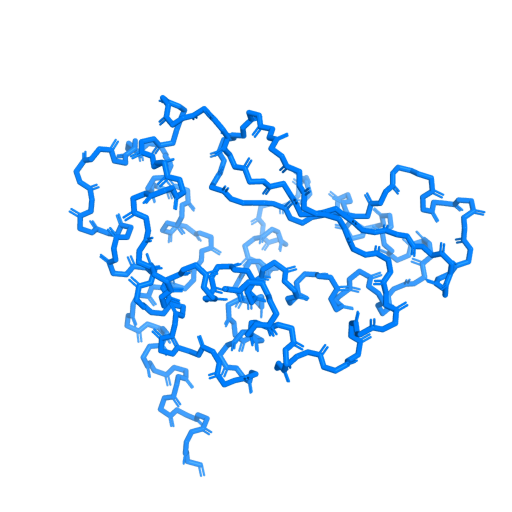98 TYR A N 1
ATOM 798 C CA . TYR A 1 98 ? 5.330 8.828 8.157 1.00 95.81 98 TYR A CA 1
ATOM 799 C C . TYR A 1 98 ? 5.568 9.992 7.180 1.00 95.81 98 TYR A C 1
ATOM 801 O O . TYR A 1 98 ? 6.264 9.835 6.178 1.00 95.81 98 TYR A O 1
ATOM 809 N N . VAL A 1 99 ? 5.009 11.175 7.457 1.00 94.62 99 VAL A N 1
ATOM 810 C CA . VAL A 1 99 ? 5.154 12.352 6.585 1.00 94.62 99 VAL A CA 1
ATOM 811 C C . VAL A 1 99 ? 6.528 13.013 6.733 1.00 94.62 99 VAL A C 1
ATOM 813 O O . VAL A 1 99 ? 7.118 13.420 5.729 1.00 94.62 99 VAL A O 1
ATOM 816 N N . PHE A 1 100 ? 7.040 13.136 7.960 1.00 96.38 100 PHE A N 1
ATOM 817 C CA . PHE A 1 100 ? 8.234 13.939 8.245 1.00 96.38 100 PHE A CA 1
ATOM 818 C C . PHE A 1 100 ? 9.532 13.124 8.353 1.00 96.38 100 PHE A C 1
ATOM 820 O O . PHE A 1 100 ? 10.603 13.662 8.062 1.00 96.38 100 PHE A O 1
ATOM 827 N N . ASP A 1 101 ? 9.471 11.832 8.691 1.00 96.88 101 ASP A N 1
ATOM 828 C CA . ASP A 1 101 ? 10.642 10.961 8.807 1.00 96.88 101 ASP A CA 1
ATOM 829 C C . ASP A 1 101 ? 10.725 9.949 7.652 1.00 96.88 101 ASP A C 1
ATOM 831 O O . ASP A 1 101 ? 9.958 8.992 7.525 1.00 96.88 101 ASP A O 1
ATOM 835 N N . LYS A 1 102 ? 11.752 10.120 6.811 1.00 95.88 102 LYS A N 1
ATOM 836 C CA . LYS A 1 102 ? 12.019 9.236 5.668 1.00 95.88 102 LYS A CA 1
ATOM 837 C C . LYS A 1 102 ? 12.359 7.800 6.083 1.00 95.88 102 LYS A C 1
ATOM 839 O O . LYS A 1 102 ? 12.187 6.898 5.260 1.00 95.88 102 LYS A O 1
ATOM 844 N N . ARG A 1 103 ? 12.900 7.584 7.287 1.00 96.69 103 ARG A N 1
ATOM 845 C CA . ARG A 1 103 ? 13.207 6.248 7.818 1.00 96.69 103 ARG A CA 1
ATOM 846 C C . ARG A 1 103 ? 11.923 5.532 8.209 1.00 96.69 103 ARG A C 1
ATOM 848 O O . ARG A 1 103 ? 11.732 4.405 7.758 1.00 96.69 103 ARG A O 1
ATOM 855 N N . GLU A 1 104 ? 11.040 6.205 8.944 1.00 96.25 104 GLU A N 1
ATOM 856 C CA . GLU A 1 104 ? 9.738 5.645 9.320 1.00 96.25 104 GLU A CA 1
ATOM 857 C C . GLU A 1 104 ? 8.860 5.398 8.094 1.00 96.25 104 GLU A C 1
ATOM 859 O O . GLU A 1 104 ? 8.373 4.286 7.938 1.00 96.25 104 GLU A O 1
ATOM 864 N N . MET A 1 105 ? 8.780 6.332 7.138 1.00 96.62 105 MET A N 1
ATOM 865 C CA . MET A 1 105 ? 8.101 6.089 5.855 1.00 96.62 105 MET A CA 1
ATOM 866 C C . MET A 1 105 ? 8.609 4.803 5.178 1.00 96.62 105 MET A C 1
ATOM 868 O O . MET A 1 105 ? 7.825 3.929 4.824 1.00 96.62 105 MET A O 1
ATOM 872 N N . ARG A 1 106 ? 9.933 4.645 5.020 1.00 97.81 106 ARG A N 1
ATOM 873 C CA . ARG A 1 106 ? 10.524 3.439 4.408 1.00 97.81 106 ARG A CA 1
ATOM 874 C C . ARG A 1 106 ? 10.204 2.172 5.202 1.00 97.81 106 ARG A C 1
ATOM 876 O O . ARG A 1 106 ? 9.985 1.120 4.610 1.00 97.81 106 ARG A O 1
ATOM 883 N N . LYS A 1 107 ? 10.223 2.246 6.531 1.00 97.75 107 LYS A N 1
ATOM 884 C CA . LYS A 1 107 ? 9.881 1.121 7.403 1.00 97.75 107 LYS A CA 1
ATOM 885 C C . LYS A 1 107 ? 8.416 0.721 7.218 1.00 97.75 107 LYS A C 1
ATOM 887 O O . LYS A 1 107 ? 8.157 -0.462 7.023 1.00 97.75 107 LYS A O 1
ATOM 892 N N . THR A 1 108 ? 7.505 1.691 7.198 1.00 97.31 108 THR A N 1
ATOM 893 C CA . THR A 1 108 ? 6.070 1.499 6.967 1.00 97.31 108 THR A CA 1
ATOM 894 C C . THR A 1 108 ? 5.785 0.842 5.619 1.00 97.31 108 THR A C 1
ATOM 896 O O . THR A 1 108 ? 5.105 -0.177 5.587 1.00 97.31 108 THR A O 1
ATOM 899 N N . GLU A 1 109 ? 6.335 1.359 4.515 1.00 98.06 109 GLU A N 1
ATOM 900 C CA . GLU A 1 109 ? 6.116 0.774 3.179 1.00 98.06 109 GLU A CA 1
ATOM 901 C C . GLU A 1 109 ? 6.618 -0.676 3.102 1.00 98.06 109 GLU A C 1
ATOM 903 O O . GLU A 1 109 ? 5.922 -1.567 2.620 1.00 98.06 109 GLU A O 1
ATOM 908 N N . ARG A 1 110 ? 7.812 -0.950 3.648 1.00 98.38 110 ARG A N 1
ATOM 909 C CA . ARG A 1 110 ? 8.374 -2.312 3.663 1.00 98.38 110 ARG A CA 1
ATOM 910 C C . ARG A 1 110 ? 7.604 -3.248 4.588 1.00 98.38 110 ARG A C 1
ATOM 912 O O . ARG A 1 110 ? 7.576 -4.450 4.339 1.00 98.38 110 ARG A O 1
ATOM 919 N N . GLN A 1 111 ? 7.022 -2.735 5.669 1.00 98.06 111 GLN A N 1
ATOM 920 C CA . GLN A 1 111 ? 6.151 -3.515 6.544 1.00 98.06 111 GLN A CA 1
ATOM 921 C C . GLN A 1 111 ? 4.834 -3.853 5.843 1.00 98.06 111 GLN A C 1
ATOM 923 O O . GLN A 1 111 ? 4.400 -4.998 5.932 1.00 98.06 111 GLN A O 1
ATOM 928 N N . ALA A 1 112 ? 4.259 -2.920 5.081 1.00 98.38 112 ALA A N 1
ATOM 929 C CA . ALA A 1 112 ? 3.074 -3.180 4.271 1.00 98.38 112 ALA A CA 1
ATOM 930 C C . ALA A 1 112 ? 3.331 -4.237 3.182 1.00 98.38 112 ALA A C 1
ATOM 932 O O . ALA A 1 112 ? 2.523 -5.155 3.027 1.00 98.38 112 ALA A O 1
ATOM 933 N N . ASP A 1 113 ? 4.484 -4.197 2.501 1.00 98.50 113 ASP A N 1
ATOM 934 C CA . ASP A 1 113 ? 4.883 -5.254 1.557 1.00 98.50 113 ASP A CA 1
ATOM 935 C C . ASP A 1 113 ? 4.967 -6.629 2.247 1.00 98.50 113 ASP A C 1
ATOM 937 O O . ASP A 1 113 ? 4.407 -7.613 1.762 1.00 98.50 113 ASP A O 1
ATOM 941 N N . LYS A 1 114 ? 5.621 -6.706 3.414 1.00 98.31 114 LYS A N 1
ATOM 942 C CA . LYS A 1 114 ? 5.745 -7.957 4.183 1.00 98.31 114 LYS A CA 1
ATOM 943 C C . LYS A 1 114 ? 4.402 -8.482 4.675 1.00 98.31 114 LYS A C 1
ATOM 945 O O . LYS A 1 114 ? 4.162 -9.682 4.582 1.00 98.31 114 LYS A O 1
ATOM 950 N N . GLU A 1 115 ? 3.541 -7.610 5.189 1.00 98.12 115 GLU A N 1
ATOM 951 C CA . GLU A 1 115 ? 2.204 -7.997 5.638 1.00 98.12 115 GLU A CA 1
ATOM 952 C C . GLU A 1 115 ? 1.376 -8.503 4.451 1.00 98.12 115 GLU A C 1
ATOM 954 O O . GLU A 1 115 ? 0.754 -9.552 4.548 1.00 98.12 115 GLU A O 1
ATOM 959 N N . THR A 1 116 ? 1.455 -7.855 3.287 1.00 98.50 116 THR A N 1
ATOM 960 C CA . THR A 1 116 ? 0.805 -8.334 2.051 1.00 98.50 116 THR A CA 1
ATOM 961 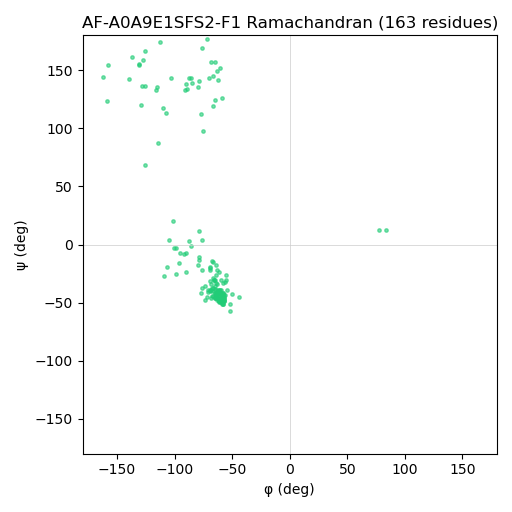C C . THR A 1 116 ? 1.257 -9.740 1.668 1.00 98.50 116 THR A C 1
ATOM 963 O O . THR A 1 116 ? 0.431 -10.599 1.353 1.00 98.50 116 THR A O 1
ATOM 966 N N . ILE A 1 117 ? 2.561 -10.015 1.754 1.00 98.44 117 ILE A N 1
ATOM 967 C CA . ILE A 1 117 ? 3.104 -11.355 1.503 1.00 98.44 117 ILE A CA 1
ATOM 968 C C . ILE A 1 117 ? 2.592 -12.353 2.549 1.00 98.44 117 ILE A C 1
ATOM 970 O O . ILE A 1 117 ? 2.123 -13.429 2.183 1.00 98.44 117 ILE A O 1
ATOM 974 N N . LYS A 1 118 ? 2.627 -11.991 3.836 1.00 97.44 118 LYS A N 1
ATOM 975 C CA . LYS A 1 118 ? 2.126 -12.816 4.949 1.00 97.44 118 LYS A CA 1
ATOM 976 C C . LYS A 1 118 ? 0.646 -13.169 4.792 1.00 97.44 118 LYS A C 1
ATOM 978 O O . LYS A 1 118 ? 0.234 -14.259 5.169 1.00 97.44 118 LYS A O 1
ATOM 983 N N . ARG A 1 119 ? -0.150 -12.277 4.203 1.00 97.25 119 ARG A N 1
ATOM 984 C CA . ARG A 1 119 ? -1.570 -12.503 3.905 1.00 97.25 119 ARG A CA 1
ATOM 985 C C . ARG A 1 119 ? -1.812 -13.398 2.690 1.00 97.25 119 ARG A C 1
ATOM 987 O O . ARG A 1 119 ? -2.960 -13.601 2.317 1.00 97.25 119 ARG A O 1
ATOM 994 N N . GLY A 1 120 ? -0.769 -13.948 2.070 1.00 97.50 120 GLY A N 1
ATOM 995 C CA . GLY A 1 120 ? -0.887 -14.836 0.913 1.00 97.50 120 GLY A CA 1
ATOM 996 C C . GLY A 1 120 ? -1.011 -14.104 -0.424 1.00 97.50 120 GLY A C 1
ATOM 997 O O . GLY A 1 120 ? -1.320 -14.735 -1.429 1.00 97.50 120 GLY A O 1
ATOM 998 N N . LEU A 1 121 ? -0.748 -12.792 -0.462 1.00 98.50 121 LEU A N 1
ATOM 999 C CA . LEU A 1 121 ? -0.782 -11.979 -1.686 1.00 98.50 121 LEU A CA 1
ATOM 1000 C C . LEU A 1 121 ? 0.620 -11.693 -2.251 1.00 98.50 121 LEU A C 1
ATOM 1002 O O . LEU A 1 121 ? 0.819 -10.743 -3.009 1.00 98.50 121 LEU A O 1
ATOM 1006 N N . GLY A 1 122 ? 1.620 -12.499 -1.880 1.00 98.12 122 GLY A N 1
ATOM 1007 C CA . GLY A 1 122 ? 3.011 -12.275 -2.281 1.00 98.12 122 GLY A CA 1
ATOM 1008 C C . GLY A 1 122 ? 3.240 -12.372 -3.791 1.00 98.12 122 GLY A C 1
ATOM 1009 O O . GLY A 1 122 ? 3.927 -11.527 -4.360 1.00 98.12 122 GLY A O 1
ATOM 1010 N N . ILE A 1 123 ? 2.618 -13.348 -4.460 1.00 98.12 123 ILE A N 1
ATOM 1011 C CA . ILE A 1 123 ? 2.728 -13.514 -5.919 1.00 98.12 123 ILE A CA 1
ATOM 1012 C C . ILE A 1 123 ? 2.054 -12.349 -6.656 1.00 98.12 123 ILE A C 1
ATOM 1014 O O . ILE A 1 123 ? 2.590 -11.837 -7.635 1.00 98.12 123 ILE A O 1
ATOM 1018 N N . GLN A 1 124 ? 0.907 -11.887 -6.160 1.00 98.56 124 GLN A N 1
ATOM 1019 C CA . GLN A 1 124 ? 0.178 -10.727 -6.671 1.00 98.56 124 GLN A CA 1
ATOM 1020 C C . GLN A 1 124 ? 1.006 -9.442 -6.531 1.00 98.56 124 GLN A C 1
ATOM 1022 O O . GLN A 1 124 ? 1.076 -8.639 -7.463 1.00 98.56 124 GLN A O 1
ATOM 1027 N N . LEU A 1 125 ? 1.651 -9.248 -5.374 1.00 98.31 125 LEU A N 1
ATOM 1028 C CA . LEU A 1 125 ? 2.540 -8.114 -5.128 1.00 98.31 125 LEU A CA 1
ATOM 1029 C C . LEU A 1 125 ? 3.749 -8.151 -6.073 1.00 98.31 125 LEU A C 1
ATOM 1031 O O . LEU A 1 125 ? 4.040 -7.145 -6.724 1.00 98.31 125 LEU A O 1
ATOM 1035 N N . LEU A 1 126 ? 4.403 -9.312 -6.199 1.00 98.06 126 LEU A N 1
ATOM 1036 C CA . LEU A 1 126 ? 5.535 -9.517 -7.105 1.00 98.06 126 LEU A CA 1
ATOM 1037 C C . LEU A 1 126 ? 5.158 -9.208 -8.559 1.00 98.06 126 LEU A C 1
ATOM 1039 O O . LEU A 1 126 ? 5.912 -8.531 -9.254 1.00 98.06 126 LEU A O 1
ATOM 1043 N N . ASP A 1 127 ? 3.969 -9.626 -9.000 1.00 97.44 127 ASP A N 1
ATOM 1044 C CA . ASP A 1 127 ? 3.462 -9.350 -10.348 1.00 97.44 127 ASP A CA 1
ATOM 1045 C C . ASP A 1 127 ? 3.383 -7.846 -10.649 1.00 97.44 127 ASP A C 1
ATOM 1047 O O . ASP A 1 127 ? 3.759 -7.389 -11.734 1.00 97.44 127 ASP A O 1
ATOM 1051 N N . GLY A 1 128 ? 2.926 -7.066 -9.667 1.00 96.38 128 GLY A N 1
ATOM 1052 C CA . GLY A 1 128 ? 2.857 -5.613 -9.762 1.00 96.38 128 GLY A CA 1
ATOM 1053 C C . GLY A 1 128 ? 4.228 -4.940 -9.734 1.00 96.38 128 GLY A C 1
ATOM 1054 O O . GLY A 1 128 ? 4.450 -3.987 -10.483 1.00 96.38 128 GLY A O 1
ATOM 1055 N N . VAL A 1 129 ? 5.164 -5.433 -8.917 1.00 96.19 129 VAL A N 1
ATOM 1056 C CA . VAL A 1 129 ? 6.542 -4.909 -8.881 1.00 96.19 129 VAL A CA 1
ATOM 1057 C C . VAL A 1 129 ? 7.277 -5.209 -10.189 1.00 96.19 129 VAL A C 1
ATOM 1059 O O . VAL A 1 129 ? 7.858 -4.294 -10.769 1.00 96.19 129 VAL A O 1
ATOM 1062 N N . ALA A 1 130 ? 7.162 -6.424 -10.726 1.00 95.62 130 ALA A N 1
ATOM 1063 C CA . ALA A 1 130 ? 7.759 -6.789 -12.010 1.00 95.62 13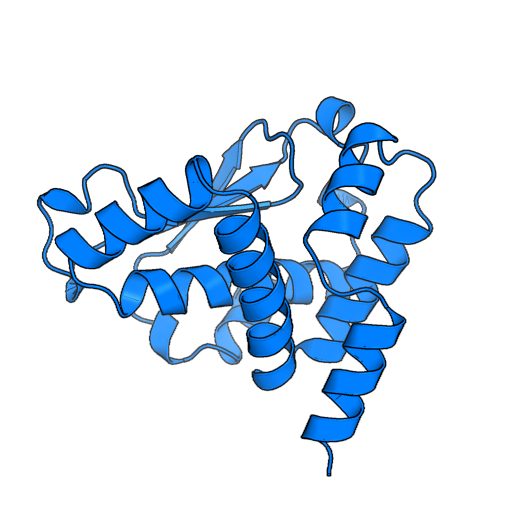0 ALA A CA 1
ATOM 1064 C C . ALA A 1 130 ? 7.183 -5.963 -13.173 1.00 95.62 130 ALA A C 1
ATOM 1066 O O . ALA A 1 130 ? 7.918 -5.528 -14.066 1.00 95.62 130 ALA A O 1
ATOM 1067 N N . PHE A 1 131 ? 5.870 -5.698 -13.164 1.00 94.31 131 PHE A N 1
ATOM 1068 C CA . PHE A 1 131 ? 5.250 -4.775 -14.118 1.00 94.31 131 PHE A CA 1
ATOM 1069 C C . PHE A 1 131 ? 5.827 -3.359 -13.982 1.00 94.31 131 PHE A C 1
ATOM 1071 O O . PHE A 1 131 ? 6.230 -2.757 -14.979 1.00 94.31 131 PHE A O 1
ATOM 1078 N N . PHE A 1 132 ? 5.900 -2.837 -12.754 1.00 94.31 132 PHE A N 1
ATOM 1079 C CA . PHE A 1 132 ? 6.452 -1.514 -12.465 1.00 94.31 132 PHE A CA 1
ATOM 1080 C C . PHE A 1 132 ? 7.895 -1.381 -12.964 1.00 94.31 132 PHE A C 1
ATOM 1082 O O . PHE A 1 132 ? 8.240 -0.405 -13.641 1.00 94.31 132 PHE A O 1
ATOM 1089 N N . GLU A 1 133 ? 8.743 -2.368 -12.671 1.00 92.50 133 GLU A N 1
ATOM 1090 C CA . GLU A 1 133 ? 10.152 -2.312 -13.037 1.00 92.50 133 GLU A CA 1
ATOM 1091 C C . GLU A 1 133 ? 10.352 -2.385 -14.558 1.00 92.50 133 GLU A C 1
ATOM 1093 O O . GLU A 1 133 ? 11.162 -1.630 -15.101 1.00 92.50 133 GLU A O 1
ATOM 1098 N N . LYS A 1 134 ? 9.552 -3.174 -15.281 1.00 92.88 134 LYS A N 1
ATOM 1099 C CA . LYS A 1 134 ? 9.656 -3.302 -16.748 1.00 92.88 134 LYS A CA 1
ATOM 1100 C C . LYS A 1 134 ? 9.004 -2.149 -17.521 1.00 92.88 134 LYS A C 1
ATOM 1102 O O . LYS A 1 134 ? 9.299 -1.954 -18.702 1.0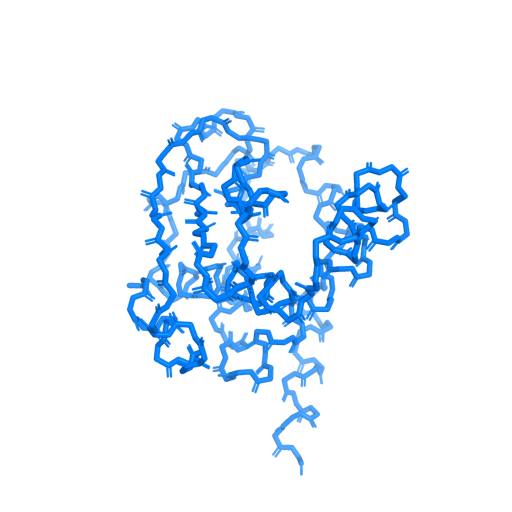0 92.88 134 LYS A O 1
ATOM 1107 N N . ASN A 1 135 ? 8.134 -1.362 -16.887 1.00 92.12 135 ASN A N 1
ATOM 1108 C CA . ASN A 1 135 ? 7.380 -0.315 -17.572 1.00 92.12 135 ASN A CA 1
ATOM 1109 C C . ASN A 1 135 ? 8.239 0.939 -17.854 1.00 92.12 135 ASN A C 1
ATOM 1111 O O . ASN A 1 135 ? 8.615 1.695 -16.954 1.00 92.12 135 ASN A O 1
ATOM 1115 N N . LYS A 1 136 ? 8.516 1.190 -19.142 1.00 91.44 136 LYS A N 1
ATOM 1116 C CA . LYS A 1 136 ? 9.337 2.316 -19.627 1.00 91.44 136 LYS A CA 1
ATOM 1117 C C . LYS A 1 136 ? 8.681 3.693 -19.453 1.00 91.44 136 LYS A C 1
ATOM 1119 O O . LYS A 1 136 ? 9.397 4.690 -19.467 1.00 91.44 136 LYS A O 1
ATOM 1124 N N . LYS A 1 137 ? 7.354 3.760 -19.289 1.00 92.44 137 LYS A N 1
ATOM 1125 C CA . LYS A 1 137 ? 6.615 5.020 -19.095 1.00 92.44 137 LYS A CA 1
ATOM 1126 C C . LYS A 1 137 ? 6.785 5.576 -17.680 1.00 92.44 137 LYS A C 1
ATOM 1128 O O . LYS A 1 137 ? 6.635 6.777 -17.481 1.00 92.44 137 LYS A O 1
ATOM 1133 N N . VAL A 1 138 ? 7.136 4.729 -16.707 1.00 92.31 138 VAL A N 1
ATOM 1134 C CA . VAL A 1 138 ? 7.312 5.119 -15.300 1.00 92.31 138 VAL A CA 1
ATOM 1135 C C . VAL A 1 138 ? 8.370 6.206 -15.161 1.00 92.31 138 VAL A C 1
ATOM 1137 O O . VAL A 1 138 ? 9.526 6.023 -15.557 1.00 92.31 138 VAL A O 1
ATOM 1140 N N . SER A 1 139 ? 8.008 7.314 -14.515 1.00 89.94 139 SER A N 1
ATOM 1141 C CA . SER A 1 139 ? 8.919 8.446 -14.359 1.00 89.94 139 SER A CA 1
ATOM 1142 C C . SER A 1 139 ? 10.168 8.069 -13.546 1.00 89.94 139 SER A C 1
ATOM 1144 O O . SER A 1 139 ? 10.106 7.355 -12.536 1.00 89.94 139 SER A O 1
ATOM 1146 N N . LYS A 1 140 ? 11.338 8.596 -13.943 1.00 90.56 140 LYS A N 1
ATOM 1147 C CA . LYS A 1 140 ? 12.619 8.343 -13.248 1.00 90.56 140 LYS A CA 1
ATOM 1148 C C . LYS A 1 140 ? 12.541 8.693 -11.757 1.00 90.56 140 LYS A C 1
ATOM 1150 O O . LYS A 1 140 ? 13.066 7.964 -10.912 1.00 90.56 140 LYS A O 1
ATOM 1155 N N . ARG A 1 141 ? 11.850 9.791 -11.424 1.00 89.88 141 ARG A N 1
ATOM 1156 C CA . ARG A 1 141 ? 11.621 10.234 -10.041 1.00 89.88 141 ARG A CA 1
ATOM 1157 C C . ARG A 1 141 ? 10.796 9.214 -9.258 1.00 89.88 141 ARG A C 1
ATOM 1159 O O . ARG A 1 141 ? 11.177 8.882 -8.134 1.00 89.88 141 ARG A O 1
ATOM 1166 N N . TYR A 1 142 ? 9.705 8.702 -9.836 1.00 91.31 142 TYR A N 1
ATOM 1167 C CA . TYR A 1 142 ? 8.862 7.723 -9.154 1.00 91.31 142 TYR A CA 1
ATOM 1168 C C . TYR A 1 142 ? 9.615 6.412 -8.914 1.00 91.31 142 TYR A C 1
ATOM 1170 O O . TYR A 1 142 ? 9.636 5.917 -7.785 1.00 91.31 142 TYR A O 1
ATOM 1178 N N . ARG A 1 143 ? 10.335 5.926 -9.929 1.00 93.38 143 ARG A N 1
ATOM 1179 C CA . ARG A 1 143 ? 11.191 4.737 -9.838 1.00 93.38 143 ARG A CA 1
ATOM 1180 C C . ARG A 1 143 ? 12.251 4.857 -8.744 1.00 93.38 143 ARG A C 1
ATOM 1182 O O . ARG A 1 143 ? 12.359 3.972 -7.902 1.00 93.38 143 ARG A O 1
ATOM 1189 N N . LYS A 1 144 ? 12.984 5.978 -8.686 1.00 93.62 144 LYS A N 1
ATOM 1190 C CA . LYS A 1 144 ? 13.994 6.222 -7.637 1.00 93.62 144 LYS A CA 1
ATOM 1191 C C . LYS A 1 144 ? 13.381 6.199 -6.233 1.00 93.62 144 LYS A C 1
ATOM 1193 O O . LYS A 1 144 ? 13.991 5.672 -5.306 1.00 93.62 144 LYS A O 1
ATOM 1198 N N . ARG A 1 145 ? 12.173 6.753 -6.069 1.00 92.56 145 ARG A N 1
ATOM 1199 C CA . ARG A 1 145 ? 11.454 6.730 -4.788 1.00 92.56 145 ARG A CA 1
ATOM 1200 C C . ARG A 1 145 ? 11.011 5.313 -4.412 1.00 92.56 145 ARG A C 1
ATOM 1202 O O . ARG A 1 145 ? 11.242 4.921 -3.273 1.00 92.56 145 ARG A O 1
ATOM 1209 N N . LYS A 1 146 ? 10.427 4.547 -5.345 1.00 93.75 146 LYS A N 1
ATOM 1210 C CA . LYS A 1 146 ? 10.022 3.150 -5.101 1.00 93.75 146 LYS A CA 1
ATOM 1211 C C . LYS A 1 146 ? 11.225 2.288 -4.691 1.00 93.75 1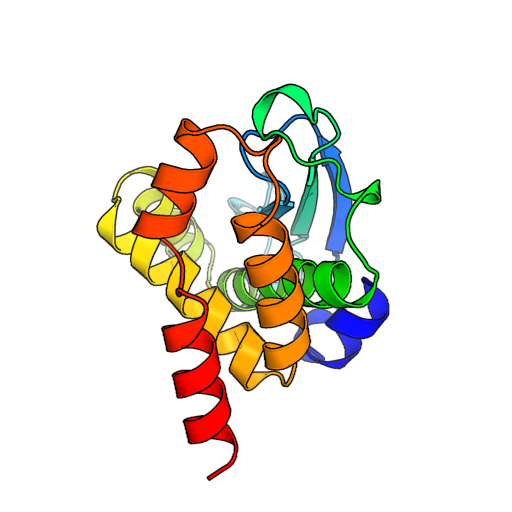46 LYS A C 1
ATOM 1213 O O . LYS A 1 146 ? 11.200 1.713 -3.610 1.00 93.75 146 LYS A O 1
ATOM 1218 N N . LYS A 1 147 ? 12.332 2.336 -5.444 1.00 94.69 147 LYS A N 1
ATOM 1219 C CA . LYS A 1 147 ? 13.570 1.594 -5.123 1.00 94.69 147 LYS A CA 1
ATOM 1220 C C . LYS A 1 147 ? 14.143 1.896 -3.736 1.00 94.69 147 LYS A C 1
ATOM 1222 O O . LYS A 1 147 ? 14.746 1.033 -3.114 1.00 94.69 147 LYS A O 1
ATOM 1227 N N . LYS A 1 148 ? 13.974 3.123 -3.237 1.00 95.25 148 LYS A N 1
ATOM 1228 C CA . LYS A 1 148 ? 14.457 3.501 -1.903 1.00 95.25 148 LYS A CA 1
ATOM 1229 C C . LYS A 1 148 ? 13.573 2.949 -0.781 1.00 95.25 148 LYS A C 1
ATOM 1231 O O . LYS A 1 148 ? 14.089 2.609 0.285 1.00 95.25 148 LYS A O 1
ATOM 1236 N N . ASN A 1 149 ? 12.260 2.929 -0.995 1.00 96.69 149 ASN A N 1
ATOM 1237 C CA . ASN A 1 149 ? 11.293 2.819 0.092 1.00 96.69 149 ASN A CA 1
ATOM 1238 C C . ASN A 1 149 ? 10.615 1.451 0.203 1.00 96.69 149 ASN A C 1
ATOM 1240 O O . ASN A 1 149 ? 10.101 1.176 1.273 1.00 96.69 149 ASN A O 1
ATOM 1244 N N . TYR A 1 150 ? 10.618 0.620 -0.839 1.00 97.69 150 TYR A N 1
ATOM 1245 C CA . TYR A 1 150 ? 9.847 -0.632 -0.911 1.00 97.69 150 TYR A CA 1
ATOM 1246 C C . TYR A 1 150 ? 10.770 -1.853 -0.927 1.00 97.69 150 TYR A C 1
ATOM 1248 O O . TYR A 1 150 ? 11.996 -1.694 -0.938 1.00 97.69 150 TYR A O 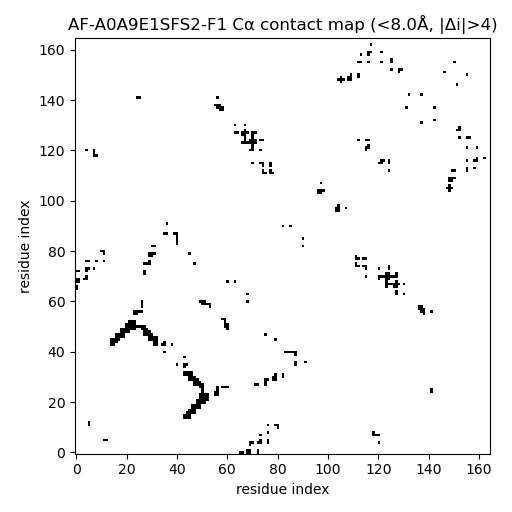1
ATOM 1256 N N . LEU A 1 151 ? 10.204 -3.060 -0.869 1.00 98.00 151 LEU A N 1
ATOM 1257 C CA . LEU A 1 151 ? 10.957 -4.281 -1.164 1.00 98.00 151 LEU A CA 1
ATOM 1258 C C . LEU A 1 151 ? 11.290 -4.371 -2.665 1.00 98.00 151 LEU A C 1
ATOM 1260 O O . LEU A 1 151 ? 10.474 -3.989 -3.507 1.00 98.00 151 LEU A O 1
ATOM 1264 N N . SER A 1 152 ? 12.477 -4.879 -3.005 1.00 97.19 152 SER A N 1
ATOM 1265 C CA . SER A 1 152 ? 12.801 -5.276 -4.385 1.00 97.19 152 SER A CA 1
ATOM 1266 C C . SER A 1 152 ? 12.145 -6.613 -4.763 1.00 97.19 152 SER A C 1
ATOM 1268 O O . SER A 1 152 ? 11.641 -7.327 -3.895 1.00 97.19 152 SER A O 1
ATOM 1270 N N . GLU A 1 153 ? 12.168 -6.981 -6.050 1.00 97.12 153 GLU A N 1
ATOM 1271 C CA . GLU A 1 153 ? 11.679 -8.293 -6.511 1.00 97.12 153 GLU A CA 1
ATOM 1272 C C . GLU A 1 153 ? 12.393 -9.443 -5.783 1.00 97.12 153 GLU A C 1
ATOM 1274 O O . GLU A 1 153 ? 11.747 -10.371 -5.298 1.00 97.12 153 GLU A O 1
ATOM 1279 N N . GLU A 1 154 ? 13.715 -9.349 -5.627 1.00 97.12 154 GLU A N 1
ATOM 1280 C CA . GLU A 1 154 ? 14.534 -10.353 -4.942 1.00 97.12 154 GLU A CA 1
ATOM 1281 C C . GLU A 1 154 ? 14.173 -10.458 -3.456 1.00 97.12 154 GLU A C 1
ATOM 1283 O O . GLU A 1 154 ? 14.062 -11.559 -2.915 1.00 97.12 154 GLU A O 1
ATOM 1288 N N . GLU A 1 155 ? 13.949 -9.319 -2.793 1.00 97.88 155 GLU A N 1
ATOM 1289 C CA . GLU A 1 155 ? 13.522 -9.285 -1.394 1.00 97.88 155 GLU A CA 1
ATOM 1290 C C . GLU A 1 155 ? 12.126 -9.893 -1.217 1.00 97.88 155 GLU A C 1
ATOM 1292 O O . GLU A 1 155 ? 11.913 -10.655 -0.275 1.00 97.88 155 GLU A O 1
ATOM 1297 N N . ILE A 1 156 ? 11.187 -9.605 -2.125 1.00 97.94 156 ILE A N 1
ATOM 1298 C CA . ILE A 1 156 ? 9.840 -10.194 -2.113 1.00 97.94 156 ILE A CA 1
ATOM 1299 C C . ILE A 1 156 ? 9.928 -11.711 -2.273 1.00 97.94 156 ILE A C 1
ATOM 1301 O O . ILE A 1 156 ? 9.353 -12.437 -1.465 1.00 97.94 156 ILE A O 1
ATOM 1305 N N . ILE A 1 157 ? 10.689 -12.202 -3.256 1.00 97.69 157 ILE A N 1
ATOM 1306 C CA . ILE A 1 157 ? 10.890 -13.642 -3.481 1.00 97.69 157 ILE A CA 1
ATOM 1307 C C . ILE A 1 157 ? 11.493 -14.307 -2.239 1.00 97.69 157 ILE A C 1
ATOM 1309 O O . ILE A 1 157 ? 11.041 -15.378 -1.832 1.00 97.69 157 ILE A O 1
ATOM 1313 N N . ALA A 1 158 ? 12.486 -13.677 -1.608 1.00 97.38 158 ALA A N 1
ATOM 1314 C CA . ALA A 1 158 ? 13.100 -14.200 -0.393 1.00 97.38 158 ALA A CA 1
ATOM 1315 C C . ALA A 1 158 ? 12.108 -14.274 0.782 1.00 97.38 158 ALA A C 1
ATOM 1317 O O . ALA A 1 158 ? 12.115 -15.256 1.520 1.00 97.38 158 ALA A O 1
ATOM 1318 N N . VAL A 1 159 ? 11.248 -13.263 0.956 1.00 96.94 159 VAL A N 1
ATOM 1319 C CA . VAL A 1 159 ? 10.214 -13.262 2.006 1.00 96.94 159 VAL A CA 1
ATOM 1320 C C . VAL A 1 159 ? 9.124 -14.296 1.718 1.00 96.94 159 VAL A C 1
ATOM 1322 O O . VAL A 1 159 ? 8.697 -14.971 2.646 1.00 96.94 159 VAL A O 1
ATOM 1325 N N . ILE A 1 160 ? 8.708 -14.464 0.457 1.00 96.31 160 ILE A N 1
ATOM 1326 C CA . ILE A 1 160 ? 7.745 -15.506 0.064 1.00 96.31 160 ILE A CA 1
ATOM 1327 C C . ILE A 1 160 ? 8.275 -16.885 0.456 1.00 96.31 160 ILE A C 1
ATOM 1329 O O . ILE A 1 160 ? 7.574 -17.616 1.143 1.00 96.31 160 ILE A O 1
ATOM 1333 N N . LYS A 1 161 ? 9.522 -17.211 0.085 1.00 94.44 161 LYS A N 1
ATOM 1334 C CA . LYS A 1 161 ? 10.135 -18.513 0.400 1.00 94.44 161 LYS A CA 1
ATOM 1335 C C . LYS A 1 161 ? 10.151 -18.794 1.903 1.00 94.44 161 LYS A C 1
ATOM 1337 O O . LYS A 1 161 ? 9.689 -19.842 2.318 1.00 94.44 161 LYS A O 1
ATOM 1342 N N . ARG A 1 162 ? 10.571 -17.815 2.712 1.00 91.38 162 ARG A N 1
ATOM 1343 C CA . ARG A 1 162 ? 10.606 -17.939 4.182 1.00 91.38 162 ARG A CA 1
ATOM 1344 C C . ARG A 1 162 ? 9.240 -18.142 4.839 1.00 91.38 162 ARG A C 1
ATOM 1346 O O . ARG A 1 162 ? 9.208 -18.569 5.980 1.00 91.38 162 ARG A O 1
ATOM 1353 N N . ASN A 1 163 ? 8.150 -17.757 4.179 1.00 82.75 163 ASN A N 1
ATOM 1354 C CA . ASN A 1 163 ? 6.793 -17.942 4.696 1.00 82.75 163 ASN A CA 1
ATOM 1355 C C . ASN A 1 163 ? 6.159 -19.267 4.229 1.00 82.75 163 ASN A C 1
ATOM 1357 O O . ASN A 1 163 ? 5.042 -19.571 4.644 1.00 82.75 163 ASN A O 1
ATOM 1361 N N . CYS A 1 164 ? 6.812 -19.992 3.316 1.00 70.25 164 CYS A N 1
ATOM 1362 C CA . CYS A 1 164 ? 6.384 -21.308 2.840 1.00 70.25 164 CYS A CA 1
ATOM 1363 C C . CYS A 1 164 ? 7.077 -22.464 3.578 1.00 70.25 164 CYS A C 1
ATOM 1365 O O . CYS A 1 164 ? 6.594 -23.590 3.474 1.00 70.25 164 CYS A O 1
ATOM 1367 N N . ASP A 1 165 ? 8.171 -22.169 4.285 1.00 52.19 165 ASP A N 1
ATOM 1368 C CA . ASP A 1 165 ? 8.869 -23.066 5.213 1.00 52.19 165 ASP A CA 1
ATOM 1369 C C . ASP A 1 165 ? 8.253 -22.967 6.622 1.00 52.19 165 ASP A C 1
ATOM 1371 O O . ASP A 1 165 ? 8.165 -24.013 7.304 1.00 52.19 165 ASP A O 1
#

Nearest PDB structures (foldseek):
  6lyr-assembly1_D  TM=3.049E-01  e=7.569E+00  Escherichia coli K-12

Foldseek 3Di:
DQVLLVVLVVVCPLAAEEEEEDADLDQKAKDKDPCLLVDWLSPTHIYMYGYPDCLNFLDDPVPADPLLVSLVSNLNVLVVVVCSVDGNVRNVVLVVCLVPPPVSVLVSQASSLLVSLLSVSLVSNLSNLVCSVPRPSGDPVNVVSCVRRYDHSVRSVVSNVVSVD

Radius of gyration: 15.37 Å; Cα contacts (8 Å, |Δi|>4): 244; chains: 1; bounding box: 31×37×39 Å

Secondary structure (DSSP, 8-state):
-HHHHHTT-GGGTTSEEEEEEE--SSSEEEEE-GGGGGS-GGG-EEEEEEE--HHHHS--GGGS-HHHHHHHHHHHHHHHHHHHHS-HHHHHHHHHHHHH-HHHHHHHHHHHHHHHIIIIIHHHHHHHHHHHHH-TTS-HHHHHHHHHHS--HHHHHHHHHHTT-

Solvent-accessible surface area (backbone atoms only — not comparable to full-atom values): 8848 Å² total; per-residue (Å²): 76,68,68,66,30,43,72,56,39,68,89,51,69,89,49,52,69,42,82,41,80,41,80,38,79,46,63,62,49,58,46,70,42,91,65,40,78,83,37,57,69,91,70,41,42,36,36,37,36,35,28,72,39,32,87,66,31,36,49,52,69,84,78,50,52,65,53,20,46,20,15,55,47,27,30,37,46,34,50,48,52,57,59,66,71,36,54,61,67,55,42,51,51,48,54,49,40,43,74,74,31,72,64,51,32,26,50,51,45,35,48,19,51,51,46,19,32,75,48,72,34,36,68,23,36,46,48,34,50,55,50,56,73,70,40,83,60,42,33,70,69,48,51,56,50,47,70,72,29,43,71,51,71,68,54,48,53,54,53,48,53,66,73,75,110